Protein AF-A0AAD5FBL4-F1 (afdb_monomer)

pLDDT: mean 77.1, std 18.23, range [31.67, 96.31]

Mean predicted aligned error: 12.66 Å

Secondary structure (DSSP, 8-state):
--------------------HHHHHHHHHHHHHHHHHHHHHSB-BTB---TT---BHHHH-PPP-EEPPPP-----S-HHHHHHHHTTS-GGGS-EE-GGGTTSPPTT--SPP--------TTSSHHHHHHHHHHHHHTTSS---

Radius of gyration: 26.83 Å; Cα contacts (8 Å, |Δi|>4): 86; chains: 1; bounding box: 84×44×71 Å

Structure (mmCIF, N/CA/C/O backbone):
data_AF-A0AAD5FBL4-F1
#
_entry.id   AF-A0AAD5FBL4-F1
#
loop_
_atom_site.group_PDB
_atom_site.id
_atom_site.type_symbol
_atom_site.label_atom_id
_atom_site.label_alt_id
_atom_site.label_comp_id
_atom_site.label_asym_id
_atom_site.label_entity_id
_atom_site.label_seq_id
_atom_site.pdbx_PDB_ins_code
_atom_site.Cartn_x
_atom_site.Cartn_y
_atom_site.Cartn_z
_atom_site.occupancy
_atom_site.B_iso_or_equiv
_atom_site.auth_seq_id
_atom_site.auth_comp_id
_atom_site.auth_asym_id
_ato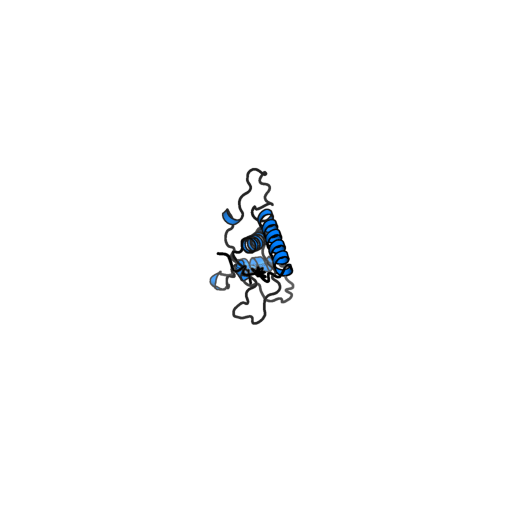m_site.auth_atom_id
_atom_site.pdbx_PDB_model_num
ATOM 1 N N . VAL A 1 1 ? 57.263 -28.837 -55.346 1.00 34.19 1 VAL A N 1
ATOM 2 C CA . VAL A 1 1 ? 57.549 -27.504 -54.761 1.00 34.19 1 VAL A CA 1
ATOM 3 C C . VAL A 1 1 ? 56.882 -26.509 -55.696 1.00 34.19 1 VAL A C 1
ATOM 5 O O . VAL A 1 1 ? 57.300 -26.479 -56.836 1.00 34.19 1 VAL A O 1
ATOM 8 N N . LEU A 1 2 ? 55.785 -25.797 -55.459 1.00 31.70 2 LEU A N 1
ATOM 9 C CA . LEU A 1 2 ? 54.912 -25.333 -54.363 1.00 31.70 2 LEU A CA 1
ATOM 10 C C . LEU A 1 2 ? 53.614 -24.899 -55.104 1.00 31.70 2 LEU A C 1
ATOM 12 O O . LEU A 1 2 ? 53.664 -24.700 -56.311 1.00 31.70 2 LEU A O 1
ATOM 16 N N . GLN A 1 3 ? 52.429 -24.640 -54.575 1.00 31.67 3 GLN A N 1
ATOM 17 C CA . GLN A 1 3 ? 51.707 -24.812 -53.322 1.00 31.67 3 GLN A CA 1
ATOM 18 C C . GLN A 1 3 ? 50.278 -24.407 -53.742 1.00 31.67 3 GLN A C 1
ATOM 20 O O . GLN A 1 3 ? 50.101 -23.384 -54.404 1.00 31.67 3 GLN A O 1
ATOM 25 N N . LYS A 1 4 ? 49.259 -25.211 -53.422 1.00 35.75 4 LYS A N 1
ATOM 26 C CA . LYS A 1 4 ? 47.854 -24.854 -53.680 1.00 35.75 4 LYS A CA 1
ATOM 27 C C . LYS A 1 4 ? 47.493 -23.617 -52.850 1.00 35.75 4 LYS A C 1
ATOM 29 O O . LYS A 1 4 ? 47.612 -23.668 -51.626 1.00 35.75 4 LYS A O 1
ATOM 34 N N . ALA A 1 5 ? 47.024 -22.553 -53.497 1.00 40.41 5 ALA A N 1
ATOM 35 C CA . ALA A 1 5 ? 46.339 -21.452 -52.832 1.00 40.41 5 ALA A CA 1
ATOM 36 C C . ALA A 1 5 ? 44.838 -21.776 -52.798 1.00 40.41 5 ALA A C 1
ATOM 38 O O . ALA A 1 5 ? 44.156 -21.768 -53.821 1.00 40.41 5 ALA A O 1
ATOM 39 N N . VAL A 1 6 ? 44.360 -22.159 -51.615 1.00 38.72 6 VAL A N 1
ATOM 40 C CA . VAL A 1 6 ? 42.940 -22.302 -51.287 1.00 38.72 6 VAL A CA 1
ATOM 41 C C . VAL A 1 6 ? 42.429 -20.910 -50.946 1.00 38.72 6 VAL A C 1
ATOM 43 O O . VAL A 1 6 ? 42.860 -20.321 -49.957 1.00 38.72 6 VAL A O 1
ATOM 46 N N . ASP A 1 7 ? 41.536 -20.389 -51.782 1.00 42.69 7 ASP A N 1
ATOM 47 C CA . ASP A 1 7 ? 40.895 -19.100 -51.561 1.00 42.69 7 ASP A CA 1
ATOM 48 C C . ASP A 1 7 ? 39.899 -19.215 -50.394 1.00 42.69 7 ASP A C 1
ATOM 50 O O . ASP A 1 7 ? 38.915 -19.969 -50.426 1.00 42.69 7 ASP A O 1
ATOM 54 N N . LYS A 1 8 ? 40.238 -18.534 -49.301 1.00 43.91 8 LYS A N 1
ATOM 55 C CA . LYS A 1 8 ? 39.562 -18.586 -48.009 1.00 43.91 8 LYS A CA 1
ATOM 56 C C . LYS A 1 8 ? 38.362 -17.647 -48.066 1.00 43.91 8 LYS A C 1
ATOM 58 O O . LYS A 1 8 ? 38.470 -16.468 -47.758 1.00 43.91 8 LYS A O 1
ATOM 63 N N . ARG A 1 9 ? 37.194 -18.185 -48.431 1.00 40.00 9 ARG A N 1
ATOM 64 C CA . ARG A 1 9 ? 35.905 -17.512 -48.211 1.00 40.00 9 ARG A CA 1
ATOM 65 C C . ARG A 1 9 ? 35.704 -17.291 -46.710 1.00 40.00 9 ARG A C 1
ATOM 67 O O . ARG A 1 9 ? 35.308 -18.210 -45.992 1.00 40.00 9 ARG A O 1
ATOM 74 N N . GLU A 1 10 ? 35.974 -16.077 -46.250 1.00 39.97 10 GLU A N 1
ATOM 75 C CA . GLU A 1 10 ? 35.554 -15.592 -44.940 1.00 39.97 10 GLU A CA 1
ATOM 76 C C . GLU A 1 10 ? 34.024 -15.530 -44.917 1.00 39.97 10 GLU A C 1
ATOM 78 O O . GLU A 1 10 ? 33.385 -14.675 -45.528 1.00 39.97 10 GLU A O 1
ATOM 83 N N . LYS A 1 11 ? 33.412 -16.512 -44.253 1.00 41.44 11 LYS A N 1
ATOM 84 C CA . LYS A 1 11 ? 32.002 -16.459 -43.881 1.00 41.44 11 LYS A CA 1
ATOM 85 C C . LYS A 1 11 ? 31.917 -15.614 -42.617 1.00 41.44 11 LYS A C 1
ATOM 87 O O . LYS A 1 11 ? 32.124 -16.130 -41.522 1.00 41.44 11 LYS A O 1
ATOM 92 N N . ASN A 1 12 ? 31.625 -14.328 -42.776 1.00 36.09 12 ASN A N 1
ATOM 93 C CA . ASN A 1 12 ? 31.206 -13.482 -41.665 1.00 36.09 12 ASN A CA 1
ATOM 94 C C . ASN A 1 12 ? 29.859 -14.009 -41.159 1.00 36.09 12 ASN A C 1
ATOM 96 O O . ASN A 1 12 ? 28.813 -13.773 -41.761 1.00 36.09 12 ASN A O 1
ATOM 100 N N . ILE A 1 13 ? 29.906 -14.794 -40.083 1.00 39.78 13 ILE A N 1
ATOM 101 C CA . ILE A 1 13 ? 28.729 -15.219 -39.332 1.00 39.78 13 ILE A CA 1
ATOM 102 C C . ILE A 1 13 ? 28.237 -13.977 -38.591 1.00 39.78 13 ILE A C 1
ATOM 104 O O . ILE A 1 13 ? 28.761 -13.607 -37.544 1.00 39.78 13 ILE A O 1
ATOM 108 N N . ILE A 1 14 ? 27.257 -13.296 -39.180 1.00 43.28 14 ILE A N 1
ATOM 109 C CA . ILE A 1 14 ? 26.457 -12.296 -38.482 1.00 43.28 14 ILE A CA 1
ATOM 110 C C . ILE A 1 14 ? 25.553 -13.088 -37.541 1.00 43.28 14 ILE A C 1
ATOM 112 O O . ILE A 1 14 ? 24.525 -13.624 -37.954 1.00 43.28 14 ILE A O 1
ATOM 116 N N . THR A 1 15 ? 25.953 -13.213 -36.279 1.00 37.81 15 THR A N 1
ATOM 117 C CA . THR A 1 15 ? 25.049 -13.667 -35.223 1.00 37.81 15 THR A CA 1
ATOM 118 C C . THR A 1 15 ? 24.053 -12.539 -34.979 1.00 37.81 15 THR A C 1
ATOM 120 O O . THR A 1 15 ? 24.281 -11.652 -34.161 1.00 37.81 15 THR A O 1
ATOM 123 N N . ALA A 1 16 ? 22.965 -12.532 -35.745 1.00 39.97 16 ALA A N 1
ATOM 124 C CA . ALA A 1 16 ? 21.800 -11.721 -35.447 1.00 39.97 16 ALA A CA 1
ATOM 125 C C . ALA A 1 16 ? 21.136 -12.308 -34.195 1.00 39.97 16 ALA A C 1
ATOM 127 O O . ALA A 1 16 ? 20.267 -13.173 -34.278 1.00 39.97 16 ALA A O 1
ATOM 128 N N . THR A 1 17 ? 21.560 -11.864 -33.013 1.00 51.97 17 THR A N 1
ATOM 129 C CA . THR A 1 17 ? 20.654 -11.838 -31.865 1.00 51.97 17 THR A CA 1
ATOM 130 C C . THR A 1 17 ? 19.531 -10.887 -32.247 1.00 51.97 17 THR A C 1
ATOM 132 O O . THR A 1 17 ? 19.715 -9.672 -32.220 1.00 51.97 17 THR A O 1
ATOM 135 N N . GLY A 1 18 ? 18.405 -11.452 -32.690 1.00 48.81 18 GLY A N 1
ATOM 136 C CA . GLY A 1 18 ? 17.147 -10.738 -32.871 1.00 48.81 18 GLY A CA 1
ATOM 137 C C . GLY A 1 18 ? 16.694 -10.212 -31.517 1.00 48.81 18 GLY A C 1
ATOM 138 O O . GLY A 1 18 ? 15.969 -10.885 -30.793 1.00 48.81 18 GLY A O 1
ATOM 139 N N . HIS A 1 19 ? 17.218 -9.055 -31.138 1.00 58.16 19 HIS A N 1
ATOM 140 C CA . HIS A 1 19 ? 16.777 -8.303 -29.984 1.00 58.16 19 HIS A CA 1
ATOM 141 C C . HIS A 1 19 ? 15.984 -7.132 -30.544 1.00 58.16 19 HIS A C 1
ATOM 143 O O . HIS A 1 19 ? 16.560 -6.268 -31.206 1.00 58.16 19 HIS A O 1
ATOM 149 N N . ASP A 1 20 ? 14.663 -7.167 -30.367 1.00 57.59 20 ASP A N 1
ATOM 150 C CA . ASP A 1 20 ? 13.801 -6.069 -30.786 1.00 57.59 20 ASP A CA 1
ATOM 151 C C . ASP A 1 20 ? 14.220 -4.806 -30.020 1.00 57.59 20 ASP A C 1
ATOM 153 O O . ASP A 1 20 ? 14.079 -4.768 -28.794 1.00 57.59 20 ASP A O 1
ATOM 157 N N . PRO A 1 21 ? 14.724 -3.761 -30.701 1.00 62.03 21 PRO A N 1
ATOM 158 C CA . PRO A 1 21 ? 15.191 -2.543 -30.039 1.00 62.03 21 PRO A CA 1
ATOM 159 C C . PRO A 1 21 ? 14.063 -1.823 -29.281 1.00 62.03 21 PRO A C 1
ATOM 161 O O . PRO A 1 21 ? 14.322 -1.063 -28.348 1.00 62.03 21 PRO A O 1
ATOM 164 N N . GLU A 1 22 ? 12.808 -2.087 -29.651 1.00 62.00 22 GLU A N 1
ATOM 165 C CA . GLU A 1 22 ? 11.611 -1.567 -28.989 1.00 62.00 22 GLU A CA 1
ATOM 166 C C . GLU A 1 22 ? 11.368 -2.226 -27.616 1.00 62.00 22 GLU A C 1
ATOM 168 O O . GLU A 1 22 ? 11.025 -1.531 -26.657 1.00 62.00 22 GLU A O 1
ATOM 173 N N . SER A 1 23 ? 11.654 -3.529 -27.481 1.00 67.44 23 SER A N 1
ATOM 174 C CA . SER A 1 23 ? 11.586 -4.251 -26.199 1.00 67.44 23 SER A CA 1
ATOM 175 C C . SER A 1 23 ? 12.642 -3.733 -25.222 1.00 67.44 23 SER A C 1
ATOM 177 O O . SER A 1 23 ? 12.345 -3.486 -24.056 1.00 67.44 23 SER A O 1
ATOM 179 N N . THR A 1 24 ? 13.866 -3.496 -25.701 1.00 75.69 24 THR A N 1
ATOM 180 C CA . THR A 1 24 ? 14.977 -3.021 -24.862 1.00 75.69 24 THR A CA 1
ATOM 181 C C . THR A 1 2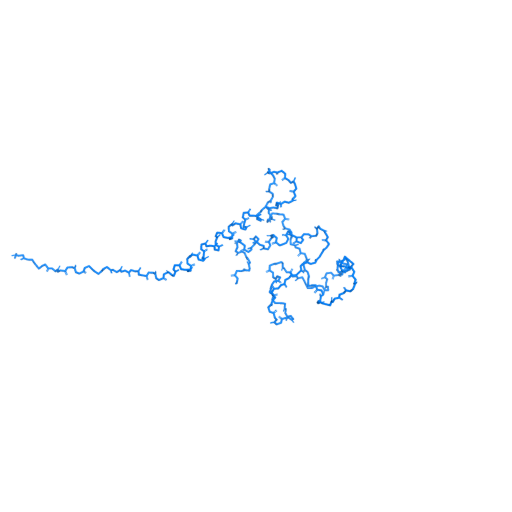4 ? 14.732 -1.602 -24.342 1.00 75.69 24 THR A C 1
ATOM 183 O O . THR A 1 24 ? 15.027 -1.299 -23.185 1.00 75.69 24 THR A O 1
ATOM 186 N N . ALA A 1 25 ? 14.149 -0.730 -25.170 1.00 80.75 25 ALA A N 1
ATOM 187 C CA . ALA A 1 25 ? 13.812 0.636 -24.777 1.00 80.75 25 ALA A CA 1
ATOM 188 C C . ALA A 1 25 ? 12.675 0.686 -23.739 1.00 80.75 25 ALA A C 1
ATOM 190 O O . ALA A 1 25 ? 12.740 1.476 -22.789 1.00 80.75 25 ALA A O 1
ATOM 191 N N . ALA A 1 26 ? 11.651 -0.162 -23.891 1.00 82.88 26 ALA A N 1
ATOM 192 C CA . ALA A 1 26 ? 10.563 -0.281 -22.921 1.00 82.88 26 ALA A CA 1
ATOM 193 C C . ALA A 1 26 ? 11.073 -0.775 -21.555 1.00 82.88 26 ALA A C 1
ATOM 195 O O . ALA A 1 26 ? 10.730 -0.190 -20.520 1.00 82.88 26 ALA A O 1
ATOM 196 N N . ASP A 1 27 ? 11.963 -1.769 -21.553 1.00 86.75 27 ASP A N 1
ATOM 197 C CA . ASP A 1 27 ? 12.577 -2.317 -20.339 1.00 86.75 27 ASP A CA 1
ATOM 198 C C . ASP A 1 27 ? 13.457 -1.283 -19.620 1.00 86.75 27 ASP A C 1
ATOM 200 O O . ASP A 1 27 ? 13.381 -1.114 -18.394 1.00 86.75 27 ASP A O 1
ATOM 204 N N . GLU A 1 28 ? 14.266 -0.524 -20.365 1.00 92.12 28 GLU A N 1
ATOM 205 C CA . GLU A 1 28 ? 15.074 0.563 -19.806 1.00 92.12 28 GLU A CA 1
ATOM 206 C C . GLU A 1 28 ? 14.208 1.676 -19.207 1.00 92.12 28 GLU A C 1
ATOM 208 O O . GLU A 1 28 ? 14.500 2.176 -18.109 1.00 92.12 28 GLU A O 1
ATOM 213 N N . PHE A 1 29 ? 13.122 2.046 -19.891 1.00 92.38 29 PHE A N 1
ATOM 214 C CA . PHE A 1 29 ? 12.171 3.027 -19.385 1.00 92.38 29 PHE A CA 1
ATOM 215 C C . PHE A 1 29 ? 11.513 2.542 -18.091 1.00 92.38 29 PHE A C 1
ATOM 217 O O . PHE A 1 29 ? 11.504 3.277 -17.096 1.00 92.38 29 PHE A O 1
ATOM 224 N N . GLN A 1 30 ? 11.021 1.301 -18.064 1.00 91.25 30 GLN A N 1
ATOM 225 C CA . GLN A 1 30 ? 10.384 0.723 -16.883 1.00 91.25 30 GLN A CA 1
ATOM 226 C C . GLN A 1 30 ? 11.363 0.647 -15.707 1.00 91.25 30 GLN A C 1
ATOM 228 O O . GLN A 1 30 ? 11.020 1.046 -14.589 1.00 91.25 30 GLN A O 1
ATOM 233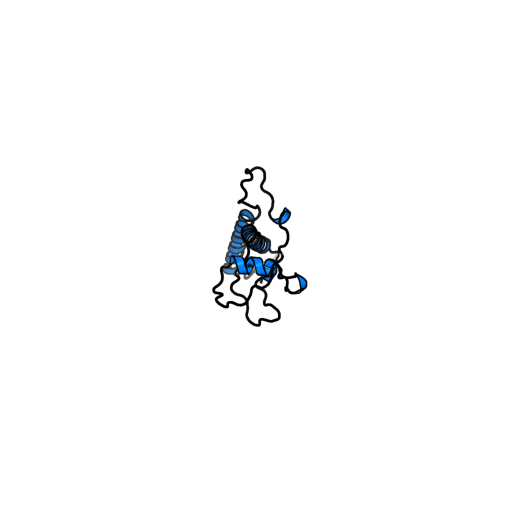 N N . LYS A 1 31 ? 12.608 0.224 -15.947 1.00 93.56 31 LYS A N 1
ATOM 234 C CA . LYS A 1 31 ? 13.671 0.198 -14.932 1.00 93.56 31 LYS A CA 1
ATOM 235 C C . LYS A 1 31 ? 13.959 1.593 -14.383 1.00 93.56 31 LYS A C 1
ATOM 237 O O . LYS A 1 31 ? 14.049 1.784 -13.167 1.00 93.56 31 LYS A O 1
ATOM 242 N N . LYS A 1 32 ? 14.071 2.596 -15.257 1.00 96.31 32 LYS A N 1
ATOM 243 C CA . LYS A 1 32 ? 14.261 3.995 -14.850 1.00 96.31 32 LYS A CA 1
ATOM 244 C C . LYS A 1 32 ? 13.071 4.497 -14.033 1.00 96.31 32 LYS A C 1
ATOM 246 O O . LYS A 1 32 ? 13.274 5.182 -13.029 1.00 96.31 32 LYS A O 1
ATOM 251 N N . PHE A 1 33 ? 11.848 4.157 -14.423 1.00 94.94 33 PHE A N 1
ATOM 252 C CA . PHE A 1 33 ? 10.637 4.537 -13.704 1.00 94.94 33 PHE A CA 1
ATOM 253 C C . PHE A 1 33 ? 10.575 3.903 -12.308 1.00 94.94 33 PHE A C 1
ATOM 255 O O . PHE A 1 33 ? 1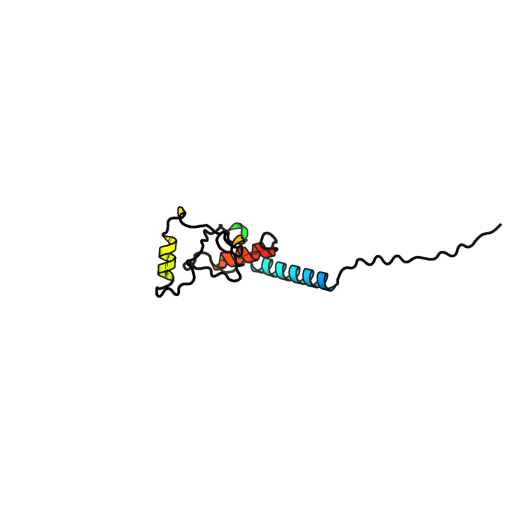0.452 4.633 -11.322 1.00 94.94 33 PHE A O 1
ATOM 262 N N . LYS A 1 34 ? 10.781 2.584 -12.196 1.00 95.25 34 LYS A N 1
ATOM 263 C CA . LYS A 1 34 ? 10.856 1.870 -10.908 1.00 95.25 34 LYS A CA 1
ATOM 264 C C . LYS A 1 34 ? 11.923 2.469 -9.988 1.00 95.25 34 LYS A C 1
ATOM 266 O O . LYS A 1 34 ? 11.624 2.802 -8.845 1.00 95.25 34 LYS A O 1
ATOM 271 N N . ASN A 1 35 ? 13.120 2.753 -10.506 1.00 95.38 35 ASN A N 1
ATOM 272 C CA . ASN A 1 35 ? 14.184 3.410 -9.736 1.00 95.38 35 ASN A CA 1
ATOM 273 C C . ASN A 1 35 ? 13.773 4.790 -9.187 1.00 95.38 35 ASN A C 1
ATOM 275 O O . ASN A 1 35 ? 14.157 5.153 -8.073 1.00 95.38 35 ASN A O 1
ATOM 279 N N . ASN A 1 36 ? 13.004 5.575 -9.948 1.00 95.06 36 ASN A N 1
ATOM 280 C CA . ASN A 1 36 ? 12.492 6.862 -9.471 1.00 95.06 36 ASN A CA 1
ATOM 281 C C . ASN A 1 36 ? 11.460 6.687 -8.351 1.00 95.06 36 ASN A C 1
ATOM 283 O O . ASN A 1 36 ? 11.502 7.426 -7.367 1.00 95.06 36 ASN A O 1
ATOM 287 N N . LEU A 1 37 ? 10.563 5.706 -8.472 1.00 94.75 37 LEU A N 1
ATOM 288 C CA . LEU A 1 37 ? 9.594 5.392 -7.422 1.00 94.75 37 LEU A CA 1
ATOM 289 C C . LEU A 1 37 ? 10.281 4.906 -6.146 1.00 94.75 37 LEU A C 1
ATOM 291 O O . LEU A 1 37 ? 9.960 5.413 -5.074 1.00 94.75 37 LEU A O 1
ATOM 295 N N . MET A 1 38 ? 11.271 4.016 -6.259 1.00 93.75 38 MET A N 1
ATOM 296 C CA . MET A 1 38 ? 12.077 3.579 -5.116 1.00 93.75 38 MET A CA 1
ATOM 297 C C . MET A 1 38 ? 12.684 4.784 -4.399 1.00 93.75 38 MET A C 1
ATOM 299 O O . MET A 1 38 ? 12.396 5.006 -3.231 1.00 93.75 38 MET A O 1
ATOM 303 N N . LYS A 1 39 ? 13.424 5.649 -5.104 1.00 90.94 39 LYS A N 1
ATOM 304 C CA . 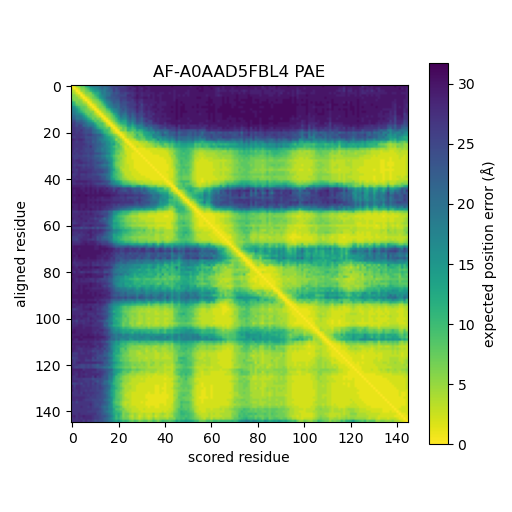LYS A 1 39 ? 14.026 6.853 -4.496 1.00 90.94 39 LYS A CA 1
ATOM 305 C C . LYS A 1 39 ? 12.998 7.778 -3.839 1.00 90.94 39 LYS A C 1
ATOM 307 O O . LYS A 1 39 ? 13.310 8.430 -2.845 1.00 90.94 39 LYS A O 1
ATOM 312 N N . LYS A 1 40 ? 11.788 7.861 -4.399 1.00 90.25 40 LYS A N 1
ATOM 313 C CA . LYS A 1 40 ? 10.714 8.722 -3.893 1.00 90.25 40 LYS A CA 1
ATOM 314 C C . LYS A 1 40 ? 10.053 8.168 -2.628 1.00 90.25 40 LYS A C 1
ATOM 316 O O . LYS A 1 40 ? 9.710 8.960 -1.754 1.00 90.25 40 LYS A O 1
ATOM 321 N N . PHE A 1 41 ? 9.868 6.851 -2.543 1.00 91.38 41 PHE A N 1
ATOM 322 C CA . PHE A 1 41 ? 9.053 6.198 -1.509 1.00 91.38 41 PHE A CA 1
ATOM 323 C C . PHE A 1 41 ? 9.846 5.326 -0.525 1.00 91.38 41 PHE A C 1
ATOM 325 O O . PHE A 1 41 ? 9.273 4.824 0.436 1.00 91.38 41 PHE A O 1
ATOM 332 N N . GLN A 1 42 ? 11.159 5.179 -0.716 1.00 89.81 42 GLN A N 1
ATOM 333 C CA . GLN A 1 42 ? 12.042 4.420 0.176 1.00 89.81 42 GLN A CA 1
ATOM 334 C C . GLN A 1 42 ? 12.071 4.986 1.605 1.00 89.81 42 GLN A C 1
ATOM 336 O O . GLN A 1 42 ? 12.229 4.226 2.559 1.00 89.81 42 GLN A O 1
ATOM 341 N N . CYS A 1 43 ? 11.893 6.301 1.764 1.00 84.50 43 CYS A N 1
ATOM 342 C CA . CYS A 1 43 ? 11.818 6.971 3.062 1.00 84.50 43 CYS A CA 1
ATOM 343 C C . CYS A 1 43 ? 10.454 7.640 3.241 1.00 84.50 43 CYS A C 1
ATOM 345 O O . CYS A 1 43 ? 9.896 8.198 2.291 1.00 84.50 43 CYS A O 1
ATOM 347 N N . LEU A 1 44 ? 9.956 7.662 4.478 1.00 74.94 44 LEU A N 1
ATOM 348 C CA . LEU A 1 44 ? 8.723 8.364 4.825 1.00 74.94 44 LEU A CA 1
ATOM 349 C C . LEU A 1 44 ? 8.958 9.886 4.841 1.00 74.94 44 LEU A C 1
ATOM 351 O O . LEU A 1 44 ? 9.214 10.493 5.879 1.00 74.94 44 LEU A O 1
ATOM 355 N N . ASN A 1 45 ? 8.884 10.522 3.675 1.00 59.47 45 ASN A N 1
ATOM 356 C CA . ASN A 1 45 ? 8.996 11.974 3.557 1.00 59.47 45 ASN A CA 1
ATOM 357 C C . ASN A 1 45 ? 7.625 12.610 3.844 1.00 59.47 45 ASN A C 1
ATOM 359 O O . ASN A 1 45 ? 6.752 12.627 2.977 1.00 59.47 45 ASN A O 1
ATOM 363 N N . GLY A 1 46 ? 7.415 13.106 5.066 1.00 54.78 46 GLY A N 1
ATOM 364 C CA . GLY A 1 46 ? 6.146 13.745 5.447 1.00 54.78 46 GLY A CA 1
ATOM 365 C C . GLY A 1 46 ? 5.928 13.945 6.947 1.00 54.78 46 GLY A C 1
ATOM 366 O O . GLY A 1 46 ? 5.136 14.797 7.335 1.00 54.78 46 GLY A O 1
ATOM 367 N N . LEU A 1 47 ? 6.663 13.231 7.797 1.00 49.59 47 LEU A N 1
ATOM 368 C CA . LEU A 1 47 ? 6.855 13.641 9.186 1.00 49.59 47 LEU A CA 1
ATOM 369 C C . LEU A 1 47 ? 8.069 14.570 9.196 1.00 49.59 47 LEU A C 1
ATOM 371 O O . LEU A 1 47 ? 9.065 14.263 8.550 1.00 49.59 47 LEU A O 1
ATOM 375 N N . MET A 1 48 ? 7.974 15.724 9.852 1.00 47.62 48 MET A N 1
ATOM 376 C CA . MET A 1 48 ? 8.999 16.779 9.914 1.00 47.62 48 MET A CA 1
ATOM 377 C C . MET A 1 48 ? 10.267 16.337 10.678 1.00 47.62 48 MET A C 1
ATOM 379 O O . MET A 1 48 ? 10.732 17.013 11.592 1.00 47.62 48 MET A O 1
ATOM 383 N N . LEU A 1 49 ? 10.827 15.176 10.357 1.00 49.91 49 LEU A N 1
ATOM 384 C CA . LEU A 1 49 ? 12.111 14.733 10.859 1.00 49.91 49 LEU A CA 1
ATOM 385 C C . LEU A 1 49 ? 13.163 15.389 9.969 1.00 49.91 49 LEU A C 1
ATOM 387 O O . LEU A 1 49 ? 13.156 15.228 8.748 1.00 49.91 49 LEU A O 1
ATOM 391 N N . LYS A 1 50 ? 14.017 16.212 10.587 1.00 54.62 50 LYS A N 1
ATOM 392 C CA . LYS A 1 50 ? 15.167 16.848 9.937 1.00 54.62 50 LYS A CA 1
ATOM 393 C C . LYS A 1 50 ? 15.891 15.822 9.061 1.00 54.62 50 LYS A C 1
ATOM 395 O O . LYS A 1 50 ? 15.948 14.644 9.399 1.00 54.62 50 LYS A O 1
ATOM 400 N N . GLN A 1 51 ? 16.458 16.299 7.956 1.00 53.84 51 GLN A N 1
ATOM 401 C CA . GLN A 1 51 ? 17.145 15.537 6.905 1.00 53.84 51 GLN A CA 1
ATOM 402 C C . GLN A 1 51 ? 18.147 14.468 7.402 1.00 53.84 51 GLN A C 1
ATOM 404 O O . GLN A 1 51 ? 18.469 13.555 6.647 1.00 53.84 51 GLN A O 1
ATOM 409 N N . GLU A 1 52 ? 18.585 14.552 8.659 1.00 54.03 52 GLU A N 1
ATOM 410 C CA . GLU A 1 52 ? 19.450 13.598 9.360 1.00 54.03 52 GLU A CA 1
ATOM 411 C C . GLU A 1 52 ? 18.766 12.282 9.792 1.00 54.03 52 GLU A C 1
ATOM 413 O O . GLU A 1 52 ? 19.470 11.305 10.007 1.00 54.03 52 GLU A O 1
ATOM 418 N N . ASN A 1 53 ? 17.427 12.192 9.847 1.00 58.88 53 ASN A N 1
ATOM 419 C CA . ASN A 1 53 ? 16.698 11.004 10.335 1.00 58.88 53 ASN A CA 1
ATOM 420 C C . ASN A 1 53 ? 15.693 10.457 9.306 1.00 58.88 53 ASN A C 1
ATOM 422 O O . ASN A 1 53 ? 14.498 10.326 9.580 1.00 58.88 53 ASN A O 1
ATOM 426 N N . ARG A 1 54 ? 16.154 10.153 8.088 1.00 70.44 54 ARG A N 1
ATOM 427 C CA . ARG A 1 54 ? 15.319 9.463 7.093 1.00 70.44 54 ARG A CA 1
ATOM 428 C C . ARG A 1 54 ? 15.171 7.988 7.460 1.00 70.44 54 ARG A C 1
ATOM 430 O O . ARG A 1 54 ? 16.041 7.186 7.143 1.00 70.44 54 ARG A O 1
ATOM 437 N N . THR A 1 55 ? 14.059 7.625 8.087 1.00 82.25 55 THR A N 1
ATOM 438 C CA . THR A 1 55 ? 13.745 6.220 8.371 1.00 82.25 55 THR A CA 1
ATOM 439 C C . THR A 1 55 ? 13.263 5.504 7.111 1.00 82.25 55 THR A C 1
ATOM 441 O O . THR A 1 55 ? 12.424 6.035 6.368 1.00 82.25 55 THR A O 1
ATOM 444 N N . LEU A 1 56 ? 13.797 4.307 6.856 1.00 89.38 56 LEU A N 1
ATOM 445 C CA . LEU A 1 56 ? 13.366 3.480 5.734 1.00 89.38 56 LEU A CA 1
ATOM 446 C C . LEU A 1 56 ? 11.940 2.996 5.981 1.00 89.38 56 LEU A C 1
ATOM 448 O O . LEU A 1 56 ? 11.639 2.448 7.039 1.00 89.38 56 LEU A O 1
ATOM 452 N N . LEU A 1 57 ? 11.065 3.152 4.987 1.00 90.06 57 LEU A N 1
ATOM 453 C CA . LEU A 1 57 ? 9.664 2.749 5.110 1.00 90.06 57 LEU A CA 1
ATOM 454 C C . LEU A 1 57 ? 9.543 1.267 5.494 1.00 90.06 57 LEU A C 1
ATOM 456 O O . LEU A 1 57 ? 8.738 0.918 6.345 1.00 90.06 57 LEU A O 1
ATOM 460 N N . ASN A 1 58 ? 10.389 0.411 4.919 1.00 90.56 58 ASN A N 1
ATOM 461 C CA . ASN A 1 58 ? 10.394 -1.027 5.187 1.00 90.56 58 ASN A CA 1
ATOM 462 C C . ASN A 1 58 ? 10.755 -1.395 6.637 1.00 90.56 58 ASN A C 1
ATOM 464 O O . ASN A 1 58 ? 10.379 -2.475 7.073 1.00 90.56 58 ASN A O 1
ATOM 468 N N . GLU A 1 59 ? 11.462 -0.534 7.371 1.00 89.94 59 GLU A N 1
ATOM 469 C CA . GLU A 1 59 ? 11.859 -0.798 8.764 1.00 89.94 59 GLU A CA 1
ATOM 470 C C . GLU A 1 59 ? 10.752 -0.457 9.766 1.00 89.94 59 GLU A C 1
ATOM 472 O O . GLU A 1 59 ? 10.707 -1.021 10.854 1.00 89.94 59 GLU A O 1
ATOM 477 N N . ILE A 1 60 ? 9.861 0.468 9.402 1.00 89.50 60 ILE A N 1
ATOM 478 C CA . ILE A 1 60 ? 8.786 0.964 10.277 1.00 89.50 60 ILE A CA 1
ATOM 479 C C . ILE A 1 60 ? 7.390 0.565 9.812 1.00 89.50 60 ILE A C 1
ATOM 481 O O . ILE A 1 60 ? 6.411 0.851 10.499 1.00 89.50 60 ILE A O 1
ATOM 485 N N . TYR A 1 61 ? 7.272 -0.034 8.628 1.00 90.06 61 TYR A N 1
ATOM 486 C CA . TYR A 1 61 ? 5.985 -0.448 8.104 1.00 90.06 61 TYR A CA 1
ATOM 487 C C . TYR A 1 61 ? 5.479 -1.668 8.867 1.00 90.06 61 TYR A C 1
ATOM 489 O O . TYR A 1 61 ? 6.032 -2.761 8.762 1.00 90.06 61 TYR A O 1
ATOM 497 N N . THR A 1 62 ? 4.370 -1.474 9.567 1.00 90.75 62 THR A N 1
ATOM 498 C CA . THR A 1 62 ? 3.578 -2.558 10.139 1.00 90.75 62 THR A CA 1
ATOM 499 C C . THR A 1 62 ? 2.449 -2.904 9.178 1.00 90.75 62 THR A C 1
ATOM 501 O O . THR A 1 62 ? 1.795 -2.013 8.630 1.00 90.75 62 THR A O 1
ATOM 504 N N . GLU A 1 63 ? 2.214 -4.199 8.969 1.00 87.62 63 GLU A N 1
ATOM 505 C CA . GLU A 1 63 ? 1.098 -4.670 8.152 1.00 87.62 63 GLU A CA 1
ATOM 506 C C . GLU A 1 63 ? -0.233 -4.167 8.726 1.00 87.62 63 GLU A C 1
ATOM 508 O O . GLU A 1 63 ? -0.489 -4.255 9.927 1.00 87.62 63 GLU A O 1
ATOM 513 N N . LEU A 1 64 ? -1.064 -3.590 7.857 1.00 87.88 64 LEU A N 1
ATOM 514 C CA . LEU A 1 64 ? -2.370 -3.076 8.243 1.00 87.88 64 LEU A CA 1
ATOM 515 C C . LEU A 1 64 ? -3.431 -4.160 8.117 1.00 87.88 64 LEU A C 1
ATOM 517 O O . LEU A 1 64 ? -3.433 -4.928 7.156 1.00 87.88 64 LEU A O 1
ATOM 521 N N . TYR A 1 65 ? -4.389 -4.135 9.038 1.00 88.69 65 TYR A N 1
ATOM 522 C CA . TYR A 1 65 ? -5.620 -4.899 8.910 1.00 88.69 65 TYR A CA 1
ATOM 523 C C . TYR A 1 65 ? -6.546 -4.195 7.912 1.00 88.69 65 TYR A C 1
ATOM 525 O 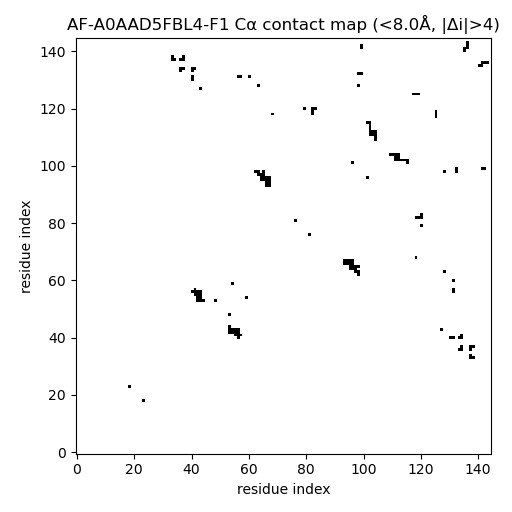O . TYR A 1 65 ? -7.166 -3.180 8.233 1.00 88.69 65 TYR A O 1
ATOM 533 N N . ILE A 1 66 ? -6.572 -4.685 6.673 1.00 90.88 66 ILE A N 1
ATOM 534 C CA . ILE A 1 66 ? -7.437 -4.180 5.603 1.00 90.88 66 ILE A CA 1
ATOM 535 C C . ILE A 1 66 ? -8.555 -5.194 5.407 1.00 90.88 66 ILE A C 1
ATOM 537 O O . ILE A 1 66 ? -8.296 -6.391 5.359 1.00 90.88 66 ILE A O 1
ATOM 541 N N . THR A 1 67 ? -9.783 -4.718 5.275 1.00 89.75 67 THR A N 1
ATOM 542 C CA . THR A 1 67 ? -10.965 -5.552 5.051 1.00 89.75 67 THR A CA 1
ATOM 543 C C . THR A 1 67 ? -11.715 -5.060 3.821 1.00 89.75 67 THR A C 1
ATOM 545 O O . THR A 1 67 ? -11.516 -3.925 3.366 1.00 89.75 67 THR A O 1
ATOM 548 N N . GLU A 1 68 ? -12.547 -5.921 3.240 1.00 86.25 68 GLU A N 1
ATOM 549 C CA . GLU A 1 68 ? -13.450 -5.504 2.170 1.00 86.25 68 GLU A CA 1
ATOM 550 C C . GLU A 1 68 ? -14.450 -4.465 2.703 1.00 86.25 68 GLU A C 1
ATOM 552 O O . GLU A 1 68 ? -14.999 -4.599 3.796 1.00 86.25 68 GLU A O 1
ATOM 557 N N . GLY A 1 69 ? -14.665 -3.392 1.942 1.00 79.31 69 GLY A N 1
ATOM 558 C CA . GLY A 1 69 ? -15.673 -2.390 2.276 1.00 79.31 69 GLY A CA 1
ATOM 559 C C . GLY A 1 69 ? -17.051 -2.777 1.741 1.00 79.31 69 GLY A C 1
ATOM 560 O O . GLY A 1 69 ? -17.146 -3.414 0.697 1.00 79.31 69 GLY A O 1
ATOM 561 N N . ASP A 1 70 ? -18.115 -2.320 2.408 1.00 71.19 70 ASP A N 1
ATOM 562 C CA . ASP A 1 70 ? -19.492 -2.550 1.954 1.00 71.19 70 ASP A CA 1
ATOM 563 C C . ASP A 1 70 ? -19.702 -2.118 0.490 1.00 71.19 70 ASP A C 1
ATOM 565 O O . ASP A 1 70 ? -19.213 -1.069 0.041 1.00 71.19 70 ASP A O 1
ATOM 569 N N . SER A 1 71 ? -20.456 -2.943 -0.246 1.00 62.88 71 SER A N 1
ATOM 570 C CA . SER A 1 71 ? -20.798 -2.715 -1.653 1.00 62.88 71 SER A CA 1
ATOM 571 C C . SER A 1 71 ? -21.443 -1.336 -1.853 1.00 62.88 71 SER A C 1
ATOM 573 O O . SER A 1 71 ? -22.133 -0.834 -0.969 1.00 62.88 71 SER A O 1
ATOM 575 N N . GLY A 1 72 ? -21.179 -0.712 -3.010 1.00 59.59 72 GLY A N 1
ATOM 576 C CA . GLY A 1 72 ? -21.385 0.710 -3.342 1.00 59.59 72 GLY A CA 1
ATOM 577 C C . GLY A 1 72 ? -22.816 1.272 -3.325 1.00 59.59 72 GLY A C 1
ATOM 578 O O . GLY A 1 72 ? -23.166 2.079 -4.186 1.00 59.59 72 GLY A O 1
ATOM 579 N N . VAL A 1 73 ? -23.639 0.894 -2.352 1.00 61.16 73 VAL A N 1
ATOM 580 C CA . VAL A 1 73 ? -24.880 1.580 -2.014 1.00 61.16 73 VAL A CA 1
ATOM 581 C C . VAL A 1 73 ? -24.532 3.001 -1.575 1.00 61.16 73 VAL A C 1
ATOM 583 O O . VAL A 1 73 ? -23.665 3.221 -0.727 1.00 61.16 73 VAL A O 1
ATOM 586 N N . VAL A 1 74 ? -25.214 3.986 -2.161 1.00 59.41 74 VAL A N 1
ATOM 587 C CA . VAL A 1 74 ? -25.108 5.391 -1.753 1.00 59.41 74 VAL A CA 1
ATOM 588 C C . VAL A 1 74 ? -25.736 5.522 -0.367 1.00 59.41 74 VAL A C 1
ATOM 590 O O . VAL A 1 74 ? -26.937 5.753 -0.226 1.00 59.41 74 VAL A O 1
ATOM 593 N N . ASN A 1 75 ? -24.931 5.308 0.670 1.00 62.59 75 ASN A N 1
ATOM 594 C CA . ASN A 1 75 ? -25.359 5.512 2.042 1.00 62.59 75 ASN A CA 1
ATOM 595 C C . ASN A 1 75 ? -25.524 7.022 2.292 1.00 62.59 75 ASN A C 1
ATOM 597 O O . ASN A 1 75 ? -24.661 7.820 1.931 1.00 62.59 75 ASN A O 1
ATOM 601 N N . LYS A 1 76 ? -26.655 7.414 2.884 1.00 75.38 76 LYS A N 1
ATOM 602 C CA . LYS A 1 76 ? -26.986 8.818 3.186 1.00 75.38 76 LYS A CA 1
ATOM 603 C C . LYS A 1 76 ? -26.318 9.317 4.471 1.00 75.38 76 LYS A C 1
ATOM 605 O O . LYS A 1 76 ? -26.416 10.498 4.795 1.00 75.38 76 LYS A O 1
ATOM 610 N N . GLU A 1 77 ? -25.677 8.425 5.219 1.00 78.19 77 GLU A N 1
ATOM 611 C CA . GLU A 1 77 ? -24.986 8.752 6.460 1.00 78.19 77 GLU A CA 1
ATOM 612 C C . GLU A 1 77 ? -23.573 9.304 6.242 1.00 78.19 77 GLU A C 1
ATOM 614 O O . GLU A 1 77 ? -22.916 9.051 5.234 1.00 78.19 77 GLU A O 1
ATOM 619 N N . HIS A 1 78 ? -23.069 10.022 7.248 1.00 81.94 78 HIS A N 1
ATOM 620 C CA . HIS A 1 78 ? -21.719 10.572 7.231 1.00 81.94 78 HIS A CA 1
ATOM 621 C C . HIS A 1 78 ? -20.654 9.464 7.270 1.00 81.94 78 HIS A C 1
ATOM 623 O O . HIS A 1 78 ? -20.708 8.574 8.121 1.00 81.94 78 HIS A O 1
ATOM 629 N N . GLU A 1 79 ? -19.658 9.548 6.386 1.00 75.31 79 GLU A N 1
ATOM 630 C CA . GLU A 1 79 ? -18.623 8.519 6.190 1.00 75.31 79 GLU A CA 1
ATOM 631 C C . GLU A 1 79 ? -17.878 8.149 7.481 1.00 75.31 79 GLU A C 1
ATOM 633 O O . GLU A 1 79 ? -17.567 6.979 7.698 1.00 75.31 79 GLU A O 1
ATOM 638 N N . VAL A 1 80 ? -17.651 9.119 8.375 1.00 82.88 80 VAL A N 1
ATOM 639 C CA . VAL A 1 80 ? -16.976 8.884 9.663 1.00 82.88 80 VAL A CA 1
ATOM 640 C C . VAL A 1 80 ? -17.740 7.874 10.521 1.00 82.88 80 VAL A C 1
ATOM 642 O O . VAL A 1 80 ? -17.125 6.962 11.063 1.00 82.88 80 VAL A O 1
ATOM 645 N N . LYS A 1 81 ? -19.076 7.966 10.589 1.00 83.25 81 LYS A N 1
ATOM 646 C CA . LYS A 1 81 ? -19.889 7.050 11.408 1.00 83.25 81 LYS A CA 1
ATOM 647 C C . LYS A 1 81 ? -19.796 5.611 10.913 1.00 83.25 81 LYS A C 1
ATOM 649 O O . LYS A 1 81 ? -19.716 4.693 11.722 1.00 83.25 81 LYS A O 1
ATOM 654 N N . GLN A 1 82 ? -19.773 5.427 9.595 1.00 80.25 82 GLN A N 1
ATOM 655 C CA . GLN A 1 82 ? -19.644 4.107 8.978 1.00 80.25 82 GLN A CA 1
ATOM 656 C C . GLN A 1 82 ? -18.273 3.499 9.270 1.00 80.25 82 GLN A C 1
ATOM 658 O O . GLN A 1 82 ? -18.189 2.343 9.673 1.00 80.25 82 GLN A O 1
ATOM 663 N N . ILE A 1 83 ? -17.206 4.290 9.128 1.00 83.06 83 ILE A N 1
ATOM 664 C CA . ILE A 1 83 ? -15.840 3.840 9.411 1.00 83.06 83 ILE A CA 1
ATOM 665 C C . ILE A 1 83 ? -15.685 3.476 10.892 1.00 83.06 83 ILE A C 1
ATOM 667 O O . ILE A 1 83 ? -15.125 2.433 11.213 1.00 83.06 83 ILE A O 1
ATOM 671 N N . GLU A 1 84 ? -16.191 4.307 11.800 1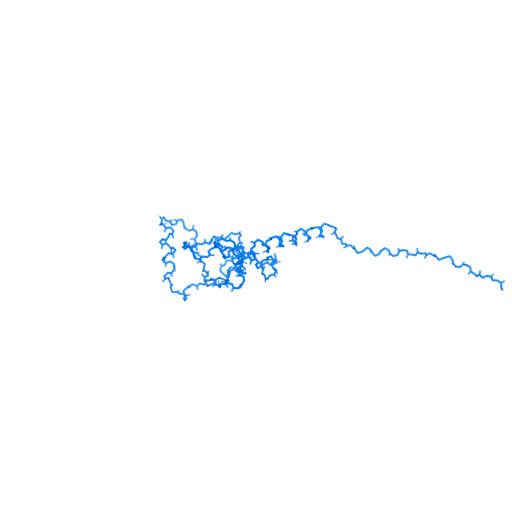.00 83.88 84 GLU A N 1
ATOM 672 C CA . GLU A 1 84 ? -16.143 4.023 13.234 1.00 83.88 84 GLU A CA 1
ATOM 673 C C . GLU A 1 84 ? -16.974 2.791 13.611 1.00 83.88 84 GLU A C 1
ATOM 675 O O . GLU A 1 84 ? -16.564 2.017 14.472 1.00 83.88 84 GLU A O 1
ATOM 680 N N . ALA A 1 85 ? -18.136 2.593 12.980 1.00 82.31 85 ALA A N 1
ATOM 681 C CA . ALA A 1 85 ? -18.959 1.407 13.197 1.00 82.31 85 ALA A CA 1
ATOM 682 C C . ALA A 1 85 ? -18.270 0.136 12.686 1.00 82.31 85 ALA A C 1
ATOM 684 O O . ALA A 1 85 ? -18.236 -0.854 13.412 1.00 82.31 85 ALA A O 1
ATOM 685 N N . ALA A 1 86 ? -17.680 0.181 11.489 1.00 79.88 86 ALA A N 1
ATOM 686 C CA . ALA A 1 86 ? -16.904 -0.924 10.932 1.00 79.88 86 ALA A CA 1
ATOM 687 C C . ALA A 1 86 ? -15.679 -1.251 11.801 1.00 79.88 86 ALA A C 1
ATOM 689 O O . ALA A 1 86 ? -15.447 -2.410 12.114 1.00 79.88 86 ALA A O 1
ATOM 690 N N . SER A 1 87 ? -14.960 -0.236 12.297 1.00 78.69 87 SER A N 1
ATOM 691 C CA . SER A 1 87 ? -13.799 -0.423 13.180 1.00 78.69 87 SER A CA 1
ATOM 692 C C . SER A 1 87 ? -14.133 -1.081 14.527 1.00 78.69 87 SER A C 1
ATOM 694 O O . SER A 1 87 ? -13.213 -1.501 15.227 1.00 78.69 87 SER A O 1
ATOM 696 N N . ARG A 1 88 ? -15.412 -1.120 14.931 1.00 79.88 88 ARG A N 1
ATOM 697 C CA . AR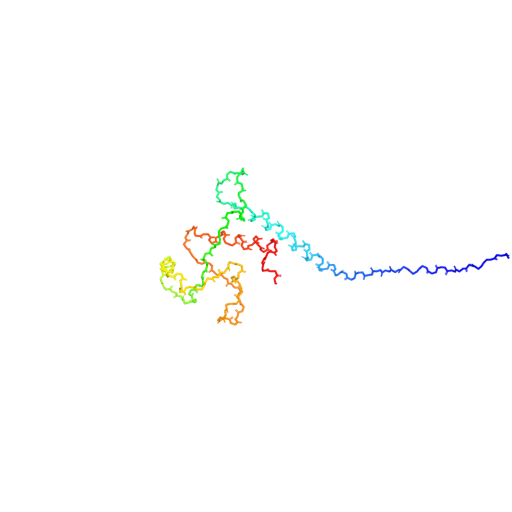G A 1 88 ? -15.879 -1.773 16.167 1.00 79.88 88 ARG A CA 1
ATOM 698 C C . ARG A 1 88 ? -16.368 -3.210 15.957 1.00 79.88 88 ARG A C 1
ATOM 700 O O . ARG A 1 88 ? -16.730 -3.849 16.943 1.00 79.88 88 ARG A O 1
ATOM 707 N N . ARG A 1 89 ? -16.433 -3.705 14.716 1.00 78.25 89 ARG A N 1
ATOM 708 C CA . ARG A 1 89 ? -16.827 -5.094 14.429 1.00 78.25 89 ARG A CA 1
ATOM 709 C C . ARG A 1 89 ? -15.752 -6.063 14.928 1.00 78.25 89 ARG A C 1
ATOM 711 O O . ARG A 1 89 ? -14.583 -5.701 15.059 1.00 78.25 89 ARG A O 1
ATOM 718 N N . ASN A 1 90 ? -16.160 -7.288 15.254 1.00 72.50 90 ASN A N 1
ATOM 719 C CA . ASN A 1 90 ? -15.225 -8.314 15.705 1.00 72.50 90 ASN A CA 1
ATOM 720 C C . ASN A 1 90 ? -14.378 -8.795 14.512 1.00 72.50 90 ASN A C 1
ATOM 722 O O . ASN A 1 90 ? -14.963 -9.166 13.495 1.00 72.50 90 ASN A O 1
ATOM 726 N N . PRO A 1 91 ? -13.038 -8.893 14.633 1.00 69.44 91 PRO A N 1
ATOM 727 C CA . PRO A 1 91 ? -12.168 -9.314 13.528 1.00 69.44 91 PRO A CA 1
ATOM 728 C C . PRO A 1 91 ? -12.516 -10.682 12.927 1.00 69.44 91 PRO A C 1
ATOM 730 O O . PRO A 1 91 ? -12.173 -10.960 11.788 1.00 69.44 91 PRO A O 1
ATOM 733 N N . THR A 1 92 ? -13.201 -11.543 13.682 1.00 68.19 92 THR A N 1
ATOM 734 C CA . THR A 1 92 ? -13.637 -12.876 13.247 1.00 68.19 92 THR A CA 1
ATOM 735 C C . THR A 1 92 ? -14.703 -12.871 12.153 1.00 68.19 92 THR A C 1
ATOM 737 O O . THR A 1 92 ? -14.899 -13.906 11.526 1.00 68.19 92 THR A O 1
ATOM 740 N N . GLU A 1 93 ? -15.411 -11.758 11.946 1.00 72.62 93 GLU A N 1
ATOM 741 C CA . GLU A 1 93 ? -16.442 -11.637 10.902 1.00 72.62 93 GLU A CA 1
ATOM 742 C C . GLU A 1 93 ? -15.892 -11.064 9.588 1.00 72.62 93 GLU A C 1
ATOM 744 O O . GLU A 1 93 ? -16.530 -11.195 8.546 1.00 72.62 93 GLU A O 1
ATOM 749 N N . ASP A 1 94 ? -14.704 -10.457 9.620 1.00 78.25 94 ASP A N 1
ATOM 750 C CA . ASP A 1 94 ? -14.116 -9.799 8.462 1.00 78.25 94 ASP A CA 1
ATOM 751 C C . ASP A 1 94 ? -13.172 -10.736 7.700 1.00 78.25 94 ASP A C 1
ATOM 753 O O . ASP A 1 94 ? -12.425 -11.520 8.287 1.00 78.25 94 ASP A O 1
ATOM 757 N N . THR A 1 95 ? -13.134 -10.594 6.373 1.00 82.06 95 THR A N 1
ATOM 758 C CA . THR A 1 95 ? -12.100 -11.231 5.548 1.00 82.06 95 THR A CA 1
ATOM 759 C C . THR A 1 95 ? -10.908 -10.279 5.418 1.00 82.06 95 THR A C 1
ATOM 761 O O . THR A 1 95 ? -11.032 -9.247 4.748 1.00 82.06 95 THR A O 1
ATOM 764 N N . PRO A 1 96 ? -9.752 -10.572 6.045 1.00 87.38 96 PRO A N 1
ATOM 765 C CA . PRO A 1 96 ? -8.574 -9.732 5.908 1.00 87.38 96 PRO A CA 1
ATOM 766 C C . PRO A 1 96 ? -7.996 -9.826 4.495 1.00 87.38 96 PRO A C 1
ATOM 768 O O . PRO A 1 96 ? -7.842 -10.907 3.925 1.00 87.38 96 PRO A O 1
ATOM 771 N N . ILE A 1 97 ? -7.615 -8.676 3.953 1.00 90.31 97 ILE A N 1
ATOM 772 C CA . ILE A 1 97 ? -7.006 -8.515 2.638 1.00 90.31 97 ILE A CA 1
ATOM 773 C C . ILE A 1 97 ? -5.574 -8.033 2.843 1.00 90.31 97 ILE A C 1
ATOM 775 O O . ILE A 1 97 ? -5.326 -7.013 3.486 1.00 90.31 97 ILE A O 1
ATOM 779 N N . LYS A 1 98 ? -4.602 -8.731 2.258 1.00 89.94 98 LYS A N 1
ATOM 780 C CA . LYS A 1 98 ? -3.225 -8.230 2.235 1.00 89.94 98 LYS A CA 1
ATOM 781 C C . LYS A 1 98 ? -3.124 -7.032 1.304 1.00 89.94 98 LYS A C 1
ATOM 783 O O . LYS A 1 98 ? -3.686 -7.036 0.213 1.00 89.94 98 LYS A O 1
ATOM 788 N N . CYS A 1 99 ? -2.326 -6.032 1.676 1.00 89.88 99 CYS A N 1
ATOM 789 C CA . CYS A 1 99 ? -2.127 -4.845 0.836 1.00 89.88 99 CYS A CA 1
ATOM 790 C C . CYS A 1 99 ? -1.601 -5.196 -0.573 1.00 89.88 99 CYS A C 1
ATOM 792 O O . CYS A 1 99 ? -1.975 -4.546 -1.543 1.00 89.88 99 CYS A O 1
ATOM 794 N N . SER A 1 100 ? -0.793 -6.254 -0.704 1.00 90.12 100 SER A N 1
ATOM 795 C CA . SER A 1 100 ? -0.306 -6.754 -1.997 1.00 90.12 100 SER A CA 1
ATOM 796 C C . SER A 1 100 ? -1.391 -7.357 -2.885 1.00 90.12 100 SER A C 1
ATOM 798 O O . SER A 1 100 ? -1.172 -7.488 -4.082 1.00 90.12 100 SER A O 1
ATOM 800 N N . ASP A 1 101 ? -2.524 -7.743 -2.304 1.00 90.81 101 ASP A N 1
ATOM 801 C CA . ASP A 1 101 ? -3.564 -8.542 -2.945 1.00 90.81 101 ASP A CA 1
ATOM 802 C C . ASP A 1 101 ? -4.819 -7.708 -3.257 1.00 90.81 101 ASP A C 1
ATOM 804 O O . ASP A 1 101 ? -5.802 -8.246 -3.747 1.00 90.81 101 ASP A O 1
ATOM 808 N N . ILE A 1 102 ? -4.790 -6.387 -3.036 1.00 91.06 102 ILE A N 1
ATOM 809 C CA . ILE A 1 102 ? -5.950 -5.483 -3.187 1.00 91.06 102 ILE A CA 1
ATOM 810 C C . ILE A 1 102 ? -6.554 -5.433 -4.601 1.00 91.06 102 ILE A C 1
ATOM 812 O O . ILE A 1 102 ? -7.676 -4.962 -4.764 1.00 91.06 102 ILE A O 1
ATOM 816 N N . PHE A 1 103 ? -5.814 -5.878 -5.621 1.00 90.62 103 PHE A N 1
ATOM 817 C CA . PHE A 1 103 ? -6.294 -5.985 -7.004 1.00 90.62 103 PHE A CA 1
ATOM 818 C C . PHE A 1 103 ? -6.614 -7.426 -7.423 1.00 90.62 103 PHE A C 1
ATOM 820 O O . PHE A 1 103 ? -7.148 -7.638 -8.513 1.00 90.62 103 PHE A O 1
ATOM 827 N N . LYS A 1 104 ? -6.316 -8.417 -6.574 1.00 89.62 104 LYS A N 1
ATOM 828 C CA . LYS A 1 104 ? -6.666 -9.812 -6.844 1.00 89.62 104 LYS A CA 1
ATOM 829 C C . LYS A 1 104 ? -8.166 -9.999 -6.666 1.00 89.62 104 LYS A C 1
ATOM 831 O O . LYS A 1 104 ? -8.771 -9.448 -5.751 1.00 89.62 104 LYS A O 1
ATOM 836 N N . THR A 1 105 ? -8.763 -10.790 -7.547 1.00 85.69 105 THR A N 1
ATOM 837 C CA . THR A 1 105 ? -10.175 -11.160 -7.453 1.00 85.69 105 THR A CA 1
ATOM 838 C C . THR A 1 105 ? -10.424 -11.935 -6.163 1.00 85.69 105 THR A C 1
ATOM 840 O O . THR A 1 105 ? -9.737 -12.924 -5.897 1.00 85.69 105 THR A O 1
ATOM 843 N N . LEU A 1 106 ? -11.396 -11.491 -5.363 1.00 79.12 106 LEU A N 1
ATOM 844 C CA . LEU A 1 106 ? -11.850 -12.254 -4.203 1.00 79.12 106 LEU A CA 1
ATOM 845 C C . LEU A 1 106 ? -12.584 -13.526 -4.667 1.00 79.12 106 LEU A C 1
ATOM 847 O O . LEU A 1 106 ? -13.128 -13.530 -5.772 1.00 79.12 106 LEU A O 1
ATOM 851 N N . PRO A 1 107 ? -12.648 -14.588 -3.837 1.00 73.88 107 PRO A N 1
ATOM 852 C CA . PRO A 1 107 ? -13.298 -15.853 -4.201 1.00 73.88 107 PRO A CA 1
ATOM 853 C C . PRO A 1 107 ? -14.750 -15.714 -4.683 1.00 73.88 107 PRO A C 1
ATOM 855 O O . PRO A 1 107 ? -15.227 -16.556 -5.434 1.00 73.88 107 PRO A O 1
ATOM 858 N N . GLU A 1 108 ? -15.444 -14.652 -4.268 1.00 75.12 108 GLU A N 1
ATOM 859 C CA . GLU A 1 108 ? -16.844 -14.381 -4.610 1.00 75.12 108 GLU A CA 1
ATOM 860 C C . GLU A 1 108 ? -17.019 -13.454 -5.832 1.00 75.12 108 GLU A C 1
ATOM 862 O O . GLU A 1 108 ? -18.149 -13.138 -6.210 1.00 75.12 108 GLU A O 1
ATOM 867 N N . GLN A 1 109 ? -15.930 -12.998 -6.469 1.00 74.62 109 GLN A N 1
ATOM 868 C CA . GLN A 1 109 ? -15.976 -12.049 -7.588 1.00 74.62 109 GLN A CA 1
ATOM 869 C C . GLN A 1 109 ? -15.297 -12.591 -8.856 1.00 74.62 109 GLN A C 1
ATOM 871 O O . GLN A 1 109 ? -14.078 -12.708 -8.924 1.00 74.62 109 GLN A O 1
ATOM 876 N N . ASP A 1 110 ? -16.079 -12.779 -9.924 1.00 76.19 110 ASP A N 1
ATOM 877 C CA . ASP A 1 110 ? -15.576 -13.189 -11.252 1.00 76.19 110 ASP A CA 1
ATOM 878 C C . ASP A 1 110 ? -14.916 -12.050 -12.057 1.00 76.19 110 ASP A C 1
ATOM 880 O O . ASP A 1 110 ? -14.324 -12.271 -13.115 1.00 76.19 110 ASP A O 1
ATOM 884 N N . LYS A 1 111 ? -15.048 -10.793 -11.614 1.00 83.44 111 LYS A N 1
ATOM 885 C CA . LYS A 1 111 ? -14.568 -9.622 -12.364 1.00 83.44 111 LYS A CA 1
ATOM 886 C C . LYS A 1 111 ? -13.250 -9.105 -11.804 1.00 83.44 111 LYS A C 1
ATOM 888 O O . LYS A 1 111 ? -13.150 -8.812 -10.620 1.00 83.44 111 LYS A O 1
ATOM 893 N N . ALA A 1 112 ? -12.285 -8.873 -12.695 1.00 85.62 112 ALA A N 1
ATOM 894 C CA . ALA A 1 112 ? -11.020 -8.233 -12.348 1.00 85.62 112 ALA A CA 1
ATOM 895 C C . ALA A 1 112 ? -11.233 -6.842 -11.721 1.00 85.62 112 ALA A C 1
ATOM 897 O O . ALA A 1 112 ? -11.967 -5.999 -12.258 1.00 85.62 112 ALA A O 1
ATOM 898 N N . ILE A 1 113 ? -10.543 -6.586 -10.609 1.00 88.12 113 ILE A N 1
ATOM 899 C CA . ILE A 1 113 ? -10.602 -5.315 -9.889 1.00 88.12 113 ILE A CA 1
ATOM 900 C C . ILE A 1 113 ? -9.770 -4.279 -10.646 1.00 88.12 113 ILE A C 1
ATOM 902 O O . ILE A 1 113 ? -8.562 -4.412 -10.801 1.00 88.12 113 ILE A O 1
ATOM 906 N N . ARG A 1 114 ? -10.420 -3.207 -11.108 1.00 88.94 114 ARG A N 1
ATOM 907 C CA . ARG A 1 114 ? -9.745 -2.098 -11.814 1.00 88.94 114 ARG A CA 1
ATOM 908 C C . ARG A 1 114 ? -9.483 -0.883 -10.931 1.00 88.94 114 ARG A C 1
ATOM 910 O O . ARG A 1 114 ? -8.682 -0.023 -11.285 1.00 88.94 114 ARG A O 1
ATOM 917 N N . ARG A 1 115 ? -10.233 -0.743 -9.835 1.00 88.88 115 ARG A N 1
ATOM 918 C CA . ARG A 1 115 ? -10.239 0.447 -8.975 1.00 88.88 115 ARG A CA 1
ATOM 919 C C . ARG A 1 115 ? -10.451 0.029 -7.529 1.00 88.88 115 ARG A C 1
ATOM 921 O O . ARG A 1 115 ? -11.350 -0.755 -7.252 1.00 88.88 115 ARG A O 1
ATOM 928 N N . VAL A 1 116 ? -9.674 0.627 -6.634 1.00 90.06 116 VAL A N 1
ATOM 929 C CA . VAL A 1 116 ? -9.765 0.432 -5.184 1.00 90.06 116 VAL A CA 1
ATOM 930 C C . VAL A 1 116 ? -9.921 1.798 -4.522 1.00 90.06 116 VAL A C 1
ATOM 932 O O . VAL A 1 116 ? -9.252 2.758 -4.907 1.00 90.06 116 VAL A O 1
ATOM 935 N N . LEU A 1 117 ? -10.809 1.889 -3.530 1.00 90.50 117 LEU A N 1
ATOM 936 C CA . LEU A 1 117 ? -10.957 3.058 -2.665 1.00 90.50 117 LEU A CA 1
ATOM 937 C C . LEU A 1 117 ? -10.675 2.638 -1.224 1.00 90.50 117 LEU A C 1
ATOM 939 O O . LEU A 1 117 ? -11.459 1.906 -0.627 1.00 90.50 117 LEU A O 1
ATOM 943 N N . THR A 1 118 ? -9.578 3.128 -0.653 1.00 90.81 118 THR A N 1
ATOM 944 C CA . THR A 1 118 ? -9.256 2.883 0.753 1.00 90.81 118 THR A CA 1
ATOM 945 C C . THR A 1 118 ? -10.002 3.875 1.643 1.00 90.81 118 THR A C 1
ATOM 947 O O . THR A 1 118 ? -9.803 5.090 1.570 1.00 90.81 118 THR A O 1
ATOM 950 N N . LYS A 1 119 ? -10.881 3.354 2.500 1.00 87.94 119 LYS A N 1
ATOM 951 C CA . LYS A 1 119 ? -11.619 4.130 3.505 1.00 87.94 119 LYS A CA 1
ATOM 952 C C . LYS A 1 119 ? -10.999 3.913 4.882 1.00 87.94 119 LYS A C 1
ATOM 954 O O . LYS A 1 119 ? -10.415 2.873 5.155 1.00 87.94 119 LYS A O 1
ATOM 959 N N . GLY A 1 120 ? -11.089 4.919 5.744 1.00 87.50 120 GLY A N 1
ATOM 960 C CA . GLY A 1 120 ? -10.548 4.850 7.100 1.00 87.50 120 GLY A CA 1
ATOM 961 C C . GLY A 1 120 ? -10.429 6.227 7.739 1.00 87.50 120 GLY A C 1
ATOM 962 O O . GLY A 1 120 ? -10.405 7.237 7.028 1.00 87.50 120 GLY A O 1
ATOM 963 N N . VAL A 1 121 ? -10.321 6.282 9.065 1.00 88.62 121 VAL A N 1
ATOM 964 C CA . VAL A 1 121 ? -10.203 7.545 9.811 1.00 88.62 121 VAL A CA 1
ATOM 965 C C . VAL A 1 121 ? -8.900 8.284 9.479 1.00 88.62 121 VAL A C 1
ATOM 967 O O . VAL A 1 121 ? -7.986 7.746 8.837 1.00 88.62 121 VAL A O 1
ATOM 970 N N . ALA A 1 122 ? -8.809 9.558 9.856 1.00 87.62 122 ALA A N 1
ATOM 971 C CA . ALA A 1 122 ? -7.571 10.320 9.719 1.00 87.62 122 ALA A CA 1
ATOM 972 C C . ALA A 1 122 ? -6.430 9.645 10.507 1.00 87.62 122 ALA A C 1
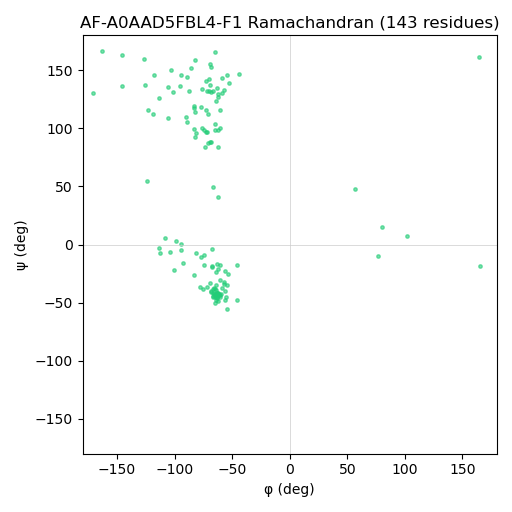ATOM 974 O O . ALA A 1 122 ? -6.655 9.064 11.562 1.00 87.62 122 ALA A O 1
ATOM 975 N N . GLY A 1 123 ? -5.207 9.684 9.974 1.00 88.19 123 GLY A N 1
ATOM 976 C CA . GLY A 1 123 ? -4.030 9.120 10.646 1.00 88.19 123 GLY A CA 1
ATOM 977 C C . GLY A 1 123 ? -3.882 7.592 10.598 1.00 88.19 123 GLY A C 1
ATOM 978 O O . GLY A 1 123 ? -2.796 7.110 10.883 1.00 88.19 123 GLY A O 1
ATOM 979 N N . ILE A 1 124 ? -4.887 6.827 10.147 1.00 89.06 124 ILE A N 1
ATOM 980 C CA . ILE A 1 124 ? -4.845 5.345 10.155 1.00 89.06 124 ILE A CA 1
ATOM 981 C C . ILE A 1 124 ? -3.818 4.710 9.193 1.00 89.06 124 ILE A C 1
ATOM 983 O O . ILE A 1 124 ? -3.674 3.497 9.146 1.00 89.06 124 ILE A O 1
ATOM 987 N N . GLY A 1 125 ? -3.120 5.516 8.385 1.00 90.44 125 GLY A N 1
ATOM 988 C CA . GLY A 1 125 ? -2.046 5.027 7.515 1.00 90.44 125 GLY A CA 1
ATOM 989 C C . GLY A 1 125 ? -2.389 4.854 6.034 1.00 90.44 125 GLY A C 1
ATOM 990 O O . GLY A 1 125 ? -1.521 4.409 5.297 1.00 90.44 125 GLY A O 1
ATOM 991 N N . LYS A 1 126 ? -3.570 5.281 5.549 1.00 92.81 126 LYS A N 1
ATOM 992 C CA . LYS A 1 126 ? -3.983 5.154 4.125 1.00 92.81 126 LYS A CA 1
ATOM 993 C C . LYS A 1 126 ? -2.901 5.575 3.117 1.00 92.81 126 LYS A C 1
ATOM 995 O O . LYS A 1 126 ? -2.623 4.859 2.161 1.00 92.81 126 LYS A O 1
ATOM 1000 N N . THR A 1 127 ? -2.276 6.735 3.334 1.00 92.12 127 THR A N 1
ATOM 1001 C CA . THR A 1 127 ? -1.199 7.236 2.464 1.00 92.12 127 THR A CA 1
ATOM 1002 C C . THR A 1 127 ? 0.045 6.353 2.540 1.00 92.12 127 THR A C 1
ATOM 1004 O O . THR A 1 127 ? 0.649 6.061 1.513 1.00 92.12 127 THR A O 1
ATOM 1007 N N . VAL A 1 128 ? 0.413 5.905 3.741 1.00 91.12 128 VAL A N 1
ATOM 1008 C CA . VAL A 1 128 ? 1.592 5.059 3.973 1.00 91.12 128 VAL A CA 1
ATOM 1009 C C . VAL A 1 128 ? 1.412 3.687 3.318 1.00 91.12 128 VAL A C 1
ATOM 1011 O O . VAL A 1 128 ? 2.354 3.192 2.707 1.00 91.12 128 VAL A O 1
ATOM 1014 N N . SER A 1 129 ? 0.204 3.113 3.336 1.00 92.50 129 SER A N 1
ATOM 1015 C CA . SER A 1 129 ? -0.107 1.858 2.629 1.00 92.50 129 SER A CA 1
ATOM 1016 C C . SER A 1 129 ? 0.096 1.984 1.123 1.00 92.50 129 SER A C 1
ATOM 1018 O O . SER A 1 129 ? 0.699 1.112 0.508 1.00 92.50 129 SER A O 1
ATOM 1020 N N . VAL A 1 130 ? -0.359 3.091 0.522 1.00 93.06 130 VAL A N 1
ATOM 1021 C CA . VAL A 1 130 ? -0.169 3.342 -0.916 1.00 93.06 130 VAL A CA 1
ATOM 1022 C C . VAL A 1 130 ? 1.315 3.506 -1.244 1.00 93.06 130 VAL A C 1
ATOM 1024 O O . VAL A 1 130 ? 1.793 2.944 -2.225 1.00 93.06 130 VAL A O 1
ATOM 1027 N N . GLN A 1 131 ? 2.069 4.233 -0.415 1.00 92.88 131 GLN A N 1
ATOM 1028 C CA . GLN A 1 131 ? 3.519 4.368 -0.589 1.00 92.88 131 GLN A CA 1
ATOM 1029 C C . GLN A 1 131 ? 4.227 3.013 -0.493 1.00 92.88 131 GLN A C 1
ATOM 1031 O O . GLN A 1 131 ? 5.093 2.721 -1.318 1.00 92.88 131 GLN A O 1
ATOM 1036 N N . LYS A 1 132 ? 3.825 2.174 0.467 1.00 93.44 132 LYS A N 1
ATOM 1037 C CA . LYS A 1 132 ? 4.363 0.826 0.648 1.00 93.44 132 LYS A CA 1
ATOM 1038 C C . LYS A 1 132 ? 4.064 -0.073 -0.550 1.00 93.44 132 LYS A C 1
ATOM 1040 O O . LYS A 1 132 ? 4.983 -0.698 -1.067 1.00 93.44 132 LYS A O 1
ATOM 1045 N N . PHE A 1 133 ? 2.825 -0.062 -1.040 1.00 93.94 133 PHE A N 1
ATOM 1046 C CA . PHE A 1 133 ? 2.421 -0.790 -2.244 1.00 93.94 133 PHE A CA 1
ATOM 1047 C C . PHE A 1 133 ? 3.280 -0.400 -3.457 1.00 93.94 133 PHE A C 1
ATOM 1049 O O . PHE A 1 133 ? 3.816 -1.263 -4.151 1.00 93.94 133 PHE A O 1
ATOM 1056 N N . ILE A 1 134 ? 3.469 0.906 -3.682 1.00 94.56 134 ILE A N 1
ATOM 1057 C CA . ILE A 1 134 ? 4.298 1.414 -4.783 1.00 94.56 134 ILE A CA 1
ATOM 1058 C C . ILE A 1 134 ? 5.763 0.986 -4.618 1.00 94.56 134 ILE A C 1
ATOM 1060 O O . ILE A 1 134 ? 6.407 0.619 -5.603 1.00 94.56 134 ILE A O 1
ATOM 1064 N N . LEU A 1 135 ? 6.298 1.041 -3.395 1.00 95.00 135 LEU A N 1
ATOM 1065 C CA . LEU A 1 135 ? 7.674 0.638 -3.110 1.00 95.00 135 LEU A CA 1
ATOM 1066 C C . LEU A 1 135 ? 7.883 -0.858 -3.377 1.00 95.00 135 LEU A C 1
ATOM 1068 O O . LEU A 1 135 ? 8.812 -1.209 -4.099 1.00 95.00 135 LEU A O 1
ATOM 1072 N N . ASP A 1 136 ? 6.995 -1.721 -2.879 1.00 94.81 136 ASP A N 1
ATOM 1073 C CA . ASP A 1 136 ? 7.090 -3.171 -3.083 1.00 94.81 136 ASP A CA 1
ATOM 1074 C C . ASP A 1 136 ? 6.942 -3.558 -4.565 1.00 94.81 136 ASP A C 1
ATOM 1076 O O . ASP A 1 136 ? 7.623 -4.474 -5.035 1.00 94.81 136 ASP A O 1
ATOM 1080 N N . TRP A 1 137 ? 6.108 -2.839 -5.326 1.00 95.31 137 TRP A N 1
ATOM 1081 C CA . TRP A 1 137 ? 6.013 -2.997 -6.781 1.00 95.31 137 TRP A CA 1
ATOM 1082 C C . TRP A 1 137 ? 7.310 -2.602 -7.496 1.00 95.31 137 TRP A C 1
ATOM 1084 O O . TRP A 1 137 ? 7.794 -3.315 -8.381 1.00 95.31 137 TRP A O 1
ATOM 1094 N N . ALA A 1 138 ? 7.890 -1.462 -7.114 1.00 95.38 138 ALA A N 1
ATOM 1095 C CA . ALA A 1 138 ? 9.108 -0.952 -7.729 1.00 95.38 138 ALA A CA 1
ATOM 1096 C C . ALA A 1 138 ? 10.338 -1.818 -7.399 1.00 95.38 138 ALA A C 1
ATOM 1098 O O . ALA A 1 138 ? 11.205 -1.986 -8.255 1.00 95.38 138 ALA A O 1
ATOM 1099 N N . GLU A 1 139 ? 10.378 -2.411 -6.203 1.00 94.69 139 GLU A N 1
ATOM 1100 C CA . GLU A 1 139 ? 11.395 -3.377 -5.762 1.00 94.69 139 GLU A CA 1
ATOM 1101 C C . GLU A 1 139 ? 11.223 -4.773 -6.388 1.00 94.69 139 GLU A C 1
ATOM 1103 O O . GLU A 1 139 ? 12.099 -5.622 -6.234 1.00 94.69 139 GLU A O 1
ATOM 1108 N N . GLY A 1 140 ? 10.118 -5.027 -7.097 1.00 93.69 140 GLY A N 1
ATOM 1109 C CA . GLY A 1 140 ? 9.864 -6.314 -7.746 1.00 93.69 140 GLY A CA 1
ATOM 1110 C C . GLY A 1 140 ? 9.328 -7.404 -6.814 1.00 93.69 140 GLY A C 1
ATOM 1111 O O . GLY A 1 140 ? 9.357 -8.576 -7.177 1.00 93.69 140 GLY A O 1
ATOM 1112 N N . LYS A 1 141 ? 8.850 -7.050 -5.615 1.00 93.44 141 LYS A N 1
ATOM 1113 C CA . LYS A 1 141 ? 8.397 -8.023 -4.606 1.00 93.44 141 LYS A CA 1
ATOM 1114 C C . LYS A 1 141 ? 7.008 -8.586 -4.895 1.00 93.44 141 LYS A C 1
ATOM 1116 O O . LYS A 1 141 ? 6.746 -9.745 -4.591 1.00 93.44 141 LYS A O 1
ATOM 1121 N N . THR A 1 142 ? 6.100 -7.760 -5.417 1.00 91.62 142 THR A N 1
ATOM 1122 C CA . THR A 1 142 ? 4.687 -8.119 -5.648 1.00 91.62 142 THR A CA 1
ATOM 1123 C C . THR A 1 142 ? 4.138 -7.431 -6.901 1.00 91.62 142 THR A C 1
ATOM 1125 O O . THR A 1 142 ? 4.735 -6.457 -7.361 1.00 91.62 142 THR A O 1
ATOM 1128 N N . ASN A 1 143 ? 3.005 -7.909 -7.434 1.00 89.31 143 ASN A N 1
ATOM 1129 C CA . ASN A 1 143 ? 2.260 -7.281 -8.541 1.00 89.31 143 ASN A CA 1
ATOM 1130 C C . ASN A 1 143 ? 3.106 -7.064 -9.821 1.00 89.31 143 ASN A C 1
ATOM 1132 O O . ASN A 1 143 ? 3.189 -5.952 -10.338 1.00 89.31 143 ASN A O 1
ATOM 1136 N N . GLN A 1 144 ? 3.836 -8.097 -10.262 1.00 89.12 144 GLN A N 1
ATOM 1137 C CA . GLN A 1 144 ? 4.698 -8.052 -11.464 1.00 89.12 144 GLN A CA 1
ATOM 1138 C C . GLN A 1 144 ? 4.039 -8.662 -12.712 1.00 89.12 144 GLN A C 1
ATOM 1140 O O . GLN A 1 144 ? 4.707 -8.808 -13.734 1.00 89.12 144 GLN A O 1
ATOM 1145 N N . ASP A 1 145 ? 2.785 -9.076 -12.573 1.00 82.88 145 ASP A N 1
ATOM 1146 C CA . ASP A 1 145 ? 1.912 -9.605 -13.618 1.00 82.88 145 ASP A CA 1
ATOM 1147 C C . ASP A 1 145 ? 1.509 -8.559 -14.672 1.00 82.88 145 ASP A C 1
ATOM 1149 O O . ASP A 1 145 ? 1.580 -7.338 -14.386 1.00 82.88 145 ASP A O 1
#

Nearest PDB structures (foldseek):
  8ej4-assembly1_C  TM=7.214E-01  e=4.370E-04  Homo sapiens
  8swk-assembly1_F  TM=8.407E-01  e=4.069E-03  Homo sapiens

InterPro domains:
  IPR027417 P-loop containing nucleoside triphosphate hydrolase [G3DSA:3.40.50.300] (22-145)
  IPR029495 NACHT-associated domain [PF14484] (33-104)
  IPR029495 NACHT-associated domain [SM01288] (32-104)
  IPR051261 NOD-like receptor [PTHR24106] (16-145)

Organism: Silurus asotus (NCBI:txid30991)

Foldseek 3Di:
DDDDDDDDPPPPPPPPPVDPVVVVVVVVVLLVVLVVLLVVLQFDPDPPDPPVDGDGLVVPDDWDFDFDDDDPDPDPDDLVVRQVVVVPDDPVVTDGDGLLCQQPADPVDPDGRPDDDDGHDPPSCPVSSVSVNSNCVSVVNGDPD

Solvent-accessible surface area (backbone atoms only — not comparable to full-atom values): 9727 Å² total; per-residue (Å²): 142,86,76,89,82,78,83,78,81,79,75,81,78,78,80,75,76,87,66,60,68,68,60,56,51,51,52,51,49,50,52,53,49,26,52,51,45,33,72,65,37,46,34,67,84,79,63,95,58,61,92,90,60,76,53,48,36,82,81,72,62,71,90,70,94,36,60,80,73,82,75,90,68,87,68,91,66,63,68,66,61,55,44,55,54,58,72,68,54,63,74,89,79,55,63,78,43,54,80,84,46,73,55,56,59,53,98,92,42,96,60,80,54,87,76,84,84,92,81,72,65,88,90,75,42,73,69,56,52,53,38,49,50,52,28,38,40,43,72,66,75,41,83,85,124

Sequence (145 aa):
VLQKAVDKREKNIITATGHDPESTAADEFQKKFKNNLMKKFQCLNGLMLKQENRTLLNEIYTELYITEGDSGVVNKEHEVKQIEAASRRNPTEDTPIKCSDIFKTLPEQDKAIRRVLTKGVAGIGKTVSVQKFILDWAEGKTNQD